Protein AF-A0A8W8IW23-F1 (afdb_monomer)

Secondary structure (DSSP, 8-state):
-EEEEE-S-----TTPPSSPEEEEEEEEEEETTEEEEEEEEEESSS-SEEEEEEEEE----

Radius of gyration: 14.38 Å; Cα contacts (8 Å, |Δi|>4): 112; chains: 1; bounding box: 32×19×41 Å

Solvent-accessible surface area (backbone atoms only — not comparable to full-atom values): 3792 Å² total; per-residue (Å²): 94,76,49,80,48,71,60,88,77,83,89,78,64,96,83,58,73,80,74,45,78,76,42,45,36,36,39,41,36,46,57,88,72,34,42,36,39,41,32,30,41,18,37,75,88,42,72,77,35,86,72,47,75,50,76,43,74,77,77,87,132

pLDDT: mean 95.46, std 5.1, range [63.72, 98.56]

Organism: Magallana gigas (NCBI:txid29159)

Foldseek 3Di:
DKDKDKDPDDDDDPPDDDQAWDIKIWMWDDDPQKIKIWMWTDTPPRHTDTDDIDIDGDDDD

InterPro domains:
  IPR012674 Calycin [G3DSA:2.40.128.20] (1-60)
  IPR012674 Calycin [SSF50814] (5-59)
  IPR014878 THAP4-like, heme-binding domain [PF08768] (2-58)
  IPR045165 Nitrobindin f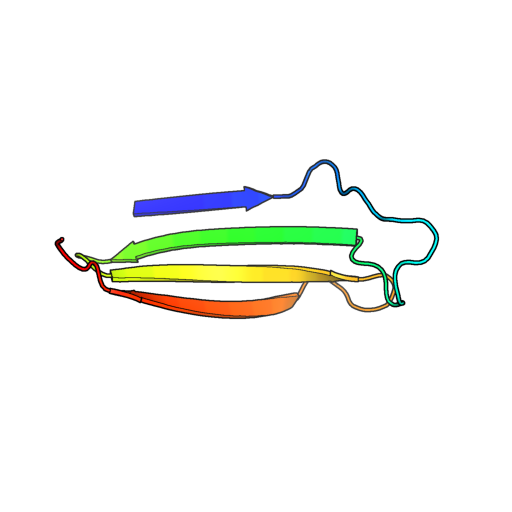amily [PTHR15854] (2-59)

Structure (mmCIF, N/CA/C/O backbone):
data_AF-A0A8W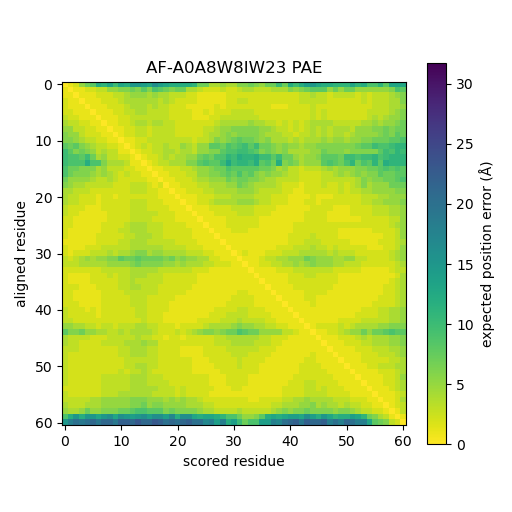8IW23-F1
#
_entry.id   AF-A0A8W8IW23-F1
#
loop_
_atom_site.group_PDB
_atom_site.id
_atom_site.type_symbol
_atom_site.label_atom_id
_atom_site.label_alt_id
_atom_site.label_comp_id
_atom_site.label_asym_id
_atom_site.label_entity_id
_atom_site.label_seq_id
_atom_site.pdbx_PDB_ins_code
_atom_site.Cartn_x
_atom_site.Cartn_y
_atom_site.Cartn_z
_atom_site.occupancy
_atom_site.B_iso_or_equiv
_atom_site.auth_seq_id
_atom_site.auth_comp_id
_atom_site.auth_asym_id
_atom_site.auth_atom_id
_atom_site.pdbx_PDB_model_num
ATOM 1 N N . GLN A 1 1 ? 3.316 1.592 18.249 1.00 83.62 1 GLN A N 1
ATOM 2 C CA . GLN A 1 1 ? 3.987 0.396 17.666 1.00 83.62 1 GLN A CA 1
ATOM 3 C C . GLN A 1 1 ? 4.028 0.563 16.153 1.00 83.62 1 GLN A C 1
ATOM 5 O O . GLN A 1 1 ? 3.096 1.159 15.626 1.00 83.62 1 GLN A O 1
ATOM 10 N N . SER A 1 2 ? 5.068 0.089 1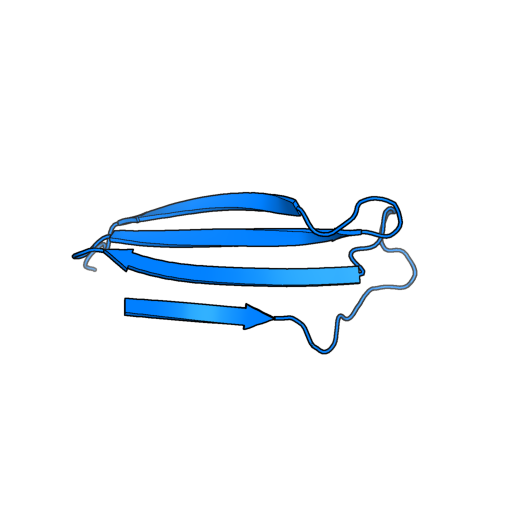5.458 1.00 94.94 2 SER A N 1
ATOM 11 C CA . SER A 1 2 ? 5.167 0.216 13.996 1.00 94.94 2 SER A CA 1
ATOM 12 C C . SER A 1 2 ? 5.535 -1.112 13.335 1.00 94.94 2 SER A C 1
ATOM 14 O O . SER A 1 2 ? 6.325 -1.877 13.887 1.00 94.94 2 SER A O 1
ATOM 16 N N . VAL A 1 3 ? 4.943 -1.381 12.172 1.00 98.00 3 VAL A N 1
ATOM 17 C CA . VAL A 1 3 ? 5.224 -2.540 11.320 1.00 98.00 3 VAL A CA 1
ATOM 18 C C . VAL A 1 3 ? 5.589 -2.051 9.922 1.00 98.00 3 VAL A C 1
ATOM 20 O O . VAL A 1 3 ? 4.831 -1.308 9.296 1.00 98.00 3 VAL A O 1
ATOM 23 N N . GLY A 1 4 ? 6.748 -2.488 9.432 1.00 97.69 4 GLY A N 1
ATOM 24 C CA . GLY A 1 4 ? 7.208 -2.258 8.065 1.00 97.69 4 GLY A CA 1
ATOM 25 C C . GLY A 1 4 ? 7.050 -3.516 7.215 1.00 97.69 4 GLY A C 1
ATOM 26 O O . GLY A 1 4 ? 7.387 -4.612 7.657 1.00 97.69 4 GLY A O 1
ATOM 27 N N . LEU A 1 5 ? 6.548 -3.357 5.994 1.00 97.75 5 LEU A N 1
ATOM 28 C CA . LEU A 1 5 ? 6.369 -4.426 5.015 1.00 97.75 5 LEU A CA 1
ATOM 29 C C . LEU A 1 5 ? 6.998 -4.017 3.686 1.00 97.75 5 LEU A C 1
ATOM 31 O O . LEU A 1 5 ? 6.872 -2.872 3.251 1.00 97.75 5 LEU A O 1
ATOM 35 N N . GLU A 1 6 ? 7.622 -4.971 3.007 1.00 97.75 6 GLU A N 1
ATOM 36 C CA . GLU A 1 6 ? 8.244 -4.775 1.701 1.00 97.75 6 GLU A CA 1
ATOM 37 C C . GLU A 1 6 ? 7.856 -5.923 0.771 1.00 97.75 6 GLU A C 1
ATOM 39 O O . GLU A 1 6 ? 7.859 -7.089 1.166 1.00 97.75 6 GLU A O 1
ATOM 44 N N . SER A 1 7 ? 7.485 -5.597 -0.466 1.00 97.00 7 SER A N 1
ATOM 45 C CA . SER A 1 7 ? 7.136 -6.611 -1.457 1.00 97.00 7 SER A CA 1
ATOM 46 C C . SER A 1 7 ? 8.381 -7.379 -1.895 1.00 97.00 7 SER A C 1
ATOM 48 O O . SER A 1 7 ? 9.328 -6.768 -2.394 1.00 97.00 7 SER A O 1
ATOM 50 N N . HIS A 1 8 ? 8.341 -8.705 -1.784 1.00 95.75 8 HIS A N 1
ATOM 51 C CA . HIS A 1 8 ? 9.349 -9.579 -2.385 1.00 95.75 8 HIS A CA 1
ATOM 52 C C . HIS A 1 8 ? 8.972 -9.983 -3.819 1.00 95.75 8 HIS A C 1
ATOM 54 O O . HIS A 1 8 ? 9.786 -9.864 -4.728 1.00 95.75 8 HIS A O 1
ATOM 60 N N . THR A 1 9 ? 7.709 -10.367 -4.033 1.00 94.12 9 THR A N 1
ATOM 61 C CA . THR A 1 9 ? 7.174 -10.771 -5.342 1.00 94.12 9 THR A CA 1
ATOM 62 C C . THR A 1 9 ? 5.922 -9.961 -5.664 1.00 94.12 9 THR A C 1
ATOM 64 O O . THR A 1 9 ? 5.070 -9.770 -4.795 1.00 94.12 9 THR A O 1
ATOM 67 N N . LEU A 1 10 ? 5.792 -9.502 -6.913 1.00 92.88 10 LEU A N 1
ATOM 68 C CA . LEU A 1 10 ? 4.604 -8.815 -7.426 1.00 92.88 10 LEU A CA 1
ATOM 69 C C . LEU A 1 10 ? 4.083 -9.532 -8.673 1.00 92.88 10 LEU A C 1
ATOM 71 O O . LEU A 1 10 ? 4.816 -9.723 -9.640 1.00 92.88 10 LEU A O 1
ATOM 75 N N . GLY A 1 11 ? 2.808 -9.918 -8.648 1.00 92.81 11 GLY A N 1
ATOM 76 C CA . GLY A 1 11 ? 2.109 -10.449 -9.816 1.00 92.81 11 GLY A CA 1
ATOM 77 C C . GLY A 1 11 ? 1.516 -9.328 -10.669 1.00 92.81 11 GLY A C 1
ATOM 78 O O . GLY A 1 11 ? 1.033 -8.328 -10.136 1.00 92.81 11 GLY A O 1
ATOM 79 N N . ARG A 1 12 ? 1.520 -9.502 -11.994 1.00 90.25 12 ARG A N 1
ATOM 80 C CA . ARG A 1 12 ? 0.899 -8.576 -12.951 1.00 90.25 12 ARG A CA 1
ATOM 81 C C . ARG A 1 12 ? 0.282 -9.356 -14.111 1.00 90.25 12 ARG A C 1
ATOM 83 O O . ARG A 1 12 ? 0.879 -10.310 -14.599 1.00 90.25 12 ARG A O 1
ATOM 90 N N . MET A 1 13 ? -0.886 -8.919 -14.578 1.00 91.81 13 MET A N 1
ATOM 91 C CA . MET A 1 13 ? -1.467 -9.404 -15.835 1.00 91.81 13 MET A CA 1
ATOM 92 C C . MET A 1 13 ? -0.656 -8.883 -17.030 1.00 91.81 13 MET A C 1
ATOM 94 O O . MET A 1 13 ? -0.175 -7.750 -17.002 1.00 91.81 13 MET A O 1
ATOM 98 N N . SER A 1 14 ? -0.549 -9.667 -18.105 1.00 87.69 14 SER A N 1
ATOM 99 C CA . SER A 1 14 ? 0.208 -9.287 -19.313 1.00 87.69 14 SER A CA 1
ATOM 100 C C . SER A 1 14 ? -0.295 -7.996 -19.974 1.00 87.69 14 SER A C 1
ATOM 102 O O . SER A 1 14 ? 0.492 -7.270 -20.569 1.00 87.69 14 SER A O 1
ATOM 104 N N . PHE A 1 15 ? -1.583 -7.681 -19.816 1.00 91.25 15 PHE A N 1
ATOM 105 C CA . PHE A 1 15 ? -2.247 -6.479 -20.337 1.00 91.25 15 PHE A CA 1
ATOM 106 C C . PHE A 1 15 ? -2.400 -5.353 -19.297 1.00 91.25 15 PHE A C 1
ATOM 108 O O . PHE A 1 15 ? -3.201 -4.436 -19.481 1.00 91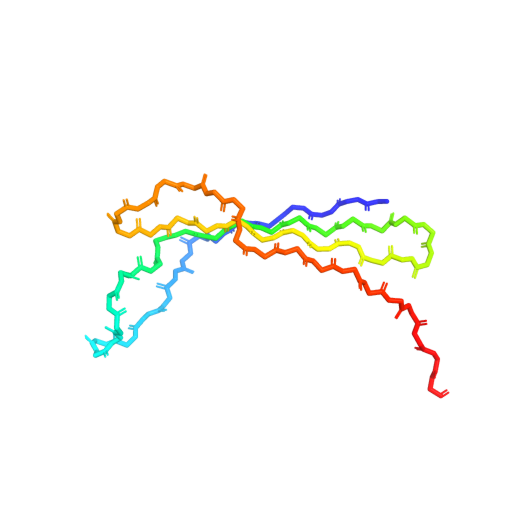.25 15 PHE A O 1
ATOM 115 N N . GLY A 1 16 ? -1.674 -5.414 -18.175 1.00 90.44 16 GLY A N 1
ATOM 116 C CA . GLY A 1 16 ? -1.658 -4.320 -17.206 1.00 90.44 16 GLY A CA 1
ATOM 117 C C . GLY A 1 16 ? -1.189 -3.013 -17.854 1.00 90.44 16 GLY A C 1
ATOM 118 O O . GLY A 1 16 ? -0.288 -3.020 -18.688 1.00 90.44 16 GLY A O 1
ATOM 119 N N . LYS A 1 17 ? -1.781 -1.880 -17.462 1.00 93.56 17 LYS A N 1
ATOM 120 C CA . LYS A 1 17 ? -1.365 -0.563 -17.962 1.00 93.56 17 LYS A CA 1
ATOM 121 C C . LYS A 1 17 ? 0.024 -0.197 -17.430 1.00 93.56 17 LYS A C 1
ATOM 123 O O . LYS A 1 17 ? 0.378 -0.556 -16.303 1.00 93.56 17 LYS A O 1
ATOM 128 N N . ASP A 1 18 ? 0.797 0.519 -18.236 1.00 93.56 18 ASP A N 1
ATOM 129 C CA . ASP A 1 18 ? 2.055 1.135 -17.817 1.00 93.56 18 ASP A CA 1
ATOM 130 C C . ASP A 1 18 ? 1.842 2.507 -17.134 1.00 93.56 18 ASP A C 1
ATOM 132 O O . ASP A 1 18 ? 0.839 3.180 -17.395 1.00 93.56 18 ASP A O 1
ATOM 136 N N . PRO A 1 19 ? 2.779 2.951 -16.271 1.00 94.25 19 PRO A N 1
ATOM 137 C CA . PRO A 1 19 ? 4.003 2.251 -15.883 1.00 94.25 19 PRO A CA 1
ATOM 138 C C . PRO A 1 19 ? 3.734 1.116 -14.889 1.00 94.25 19 PRO A C 1
ATOM 140 O O . PRO A 1 19 ? 2.953 1.252 -13.951 1.00 94.25 19 PRO A O 1
ATOM 143 N N . GLN A 1 20 ? 4.422 -0.010 -15.078 1.00 94.44 20 GLN A N 1
ATOM 144 C CA . GLN A 1 20 ? 4.335 -1.140 -14.156 1.00 94.44 20 GLN A CA 1
ATOM 145 C C . GLN A 1 20 ? 4.896 -0.798 -12.769 1.00 94.44 20 GLN A C 1
ATOM 147 O O . GLN A 1 20 ? 5.973 -0.206 -12.658 1.00 94.44 20 GLN A O 1
ATOM 152 N N . THR A 1 21 ? 4.202 -1.221 -11.713 1.00 96.19 21 THR A N 1
ATOM 153 C CA . THR A 1 21 ? 4.729 -1.213 -10.344 1.00 96.19 21 THR A CA 1
ATOM 154 C C . THR A 1 21 ? 5.810 -2.282 -10.203 1.00 96.19 21 THR A C 1
ATOM 156 O O . THR A 1 21 ? 5.568 -3.450 -10.498 1.00 96.19 21 THR A O 1
ATOM 159 N N . LYS A 1 22 ? 6.996 -1.886 -9.739 1.00 96.31 22 LYS A N 1
ATOM 160 C CA . LYS A 1 22 ? 8.143 -2.778 -9.517 1.00 96.31 22 LYS A CA 1
ATOM 161 C C . LYS A 1 22 ? 8.318 -3.169 -8.058 1.00 96.31 22 LYS A C 1
ATOM 163 O O . LYS A 1 22 ? 8.780 -4.271 -7.778 1.00 96.31 22 LYS A O 1
ATOM 168 N N . LYS A 1 23 ? 7.965 -2.275 -7.132 1.00 97.44 23 LYS A N 1
ATOM 169 C CA . LYS A 1 23 ? 8.168 -2.499 -5.702 1.00 97.44 23 LYS A CA 1
ATOM 170 C C . LYS A 1 23 ? 7.185 -1.694 -4.867 1.00 97.44 23 LYS A C 1
ATOM 172 O O . LYS A 1 23 ? 6.816 -0.580 -5.234 1.00 97.44 23 LYS A O 1
ATOM 177 N N . LEU A 1 24 ? 6.794 -2.252 -3.729 1.00 97.94 24 LEU A N 1
ATOM 178 C CA . LEU A 1 24 ? 5.946 -1.612 -2.733 1.00 97.94 24 LEU A CA 1
ATOM 179 C C . LEU A 1 24 ? 6.607 -1.698 -1.358 1.00 97.94 24 LEU A C 1
ATOM 181 O O . LEU A 1 24 ? 7.132 -2.748 -0.979 1.00 97.94 24 LEU A O 1
ATOM 185 N N . LYS A 1 25 ? 6.528 -0.612 -0.590 1.00 98.31 25 LYS A N 1
ATOM 186 C CA . LYS A 1 25 ? 6.799 -0.616 0.852 1.00 98.31 25 LYS A CA 1
ATOM 187 C C . LYS A 1 25 ? 5.609 -0.031 1.588 1.00 98.31 25 LYS A C 1
ATOM 189 O O . LYS A 1 25 ? 4.971 0.891 1.090 1.00 98.31 25 LYS A O 1
ATOM 194 N N . ARG A 1 26 ? 5.287 -0.564 2.760 1.00 98.06 26 ARG A N 1
ATOM 195 C CA . ARG A 1 26 ? 4.209 -0.052 3.607 1.00 98.06 26 ARG A CA 1
ATOM 196 C C . ARG A 1 26 ? 4.698 0.075 5.034 1.00 98.06 26 ARG A C 1
ATOM 198 O O . ARG A 1 26 ? 5.336 -0.841 5.542 1.00 98.06 26 ARG A O 1
ATOM 205 N N . THR A 1 27 ? 4.331 1.171 5.671 1.00 98.31 27 THR A N 1
ATOM 206 C CA . THR A 1 27 ? 4.525 1.376 7.102 1.00 98.31 27 THR A CA 1
ATOM 207 C C . THR A 1 27 ? 3.162 1.555 7.737 1.00 98.31 27 THR A C 1
ATOM 209 O O . THR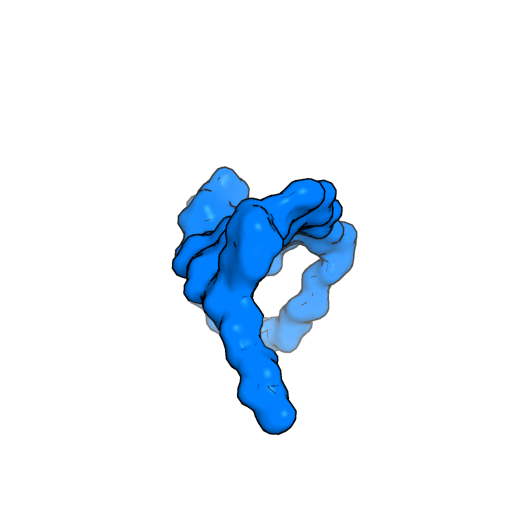 A 1 27 ? 2.367 2.375 7.277 1.00 98.31 27 THR A O 1
ATOM 212 N N . LEU A 1 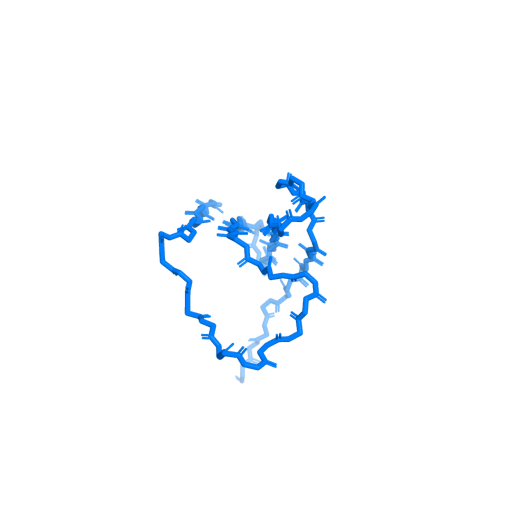28 ? 2.898 0.770 8.773 1.00 98.38 28 LEU A N 1
ATOM 213 C CA . LEU A 1 28 ? 1.697 0.828 9.592 1.00 98.38 28 LEU A CA 1
ATOM 214 C C . LEU A 1 28 ? 2.121 1.225 11.001 1.00 98.38 28 LEU A C 1
ATOM 216 O O . LEU A 1 28 ? 2.863 0.485 11.646 1.00 98.38 28 LEU A O 1
ATOM 220 N N . THR A 1 29 ? 1.670 2.379 11.478 1.00 98.38 29 THR A N 1
ATOM 221 C CA . THR A 1 29 ? 2.015 2.892 12.807 1.00 98.38 29 THR A CA 1
ATOM 222 C C . THR A 1 29 ? 0.745 3.117 13.609 1.00 98.38 29 THR A C 1
ATOM 224 O O . THR A 1 29 ? -0.146 3.841 13.176 1.00 98.38 29 THR A O 1
ATOM 227 N N . LEU A 1 30 ? 0.667 2.485 14.777 1.00 97.62 30 LEU A N 1
ATOM 228 C CA . LEU A 1 30 ? -0.401 2.705 15.746 1.00 97.62 30 LEU A CA 1
ATOM 229 C C . LEU A 1 30 ? 0.027 3.791 16.739 1.00 97.62 30 LEU A C 1
ATOM 231 O O . LEU A 1 30 ? 1.017 3.602 17.461 1.00 97.62 30 LEU A O 1
ATOM 235 N N . GLU A 1 31 ? -0.741 4.879 16.775 1.00 96.94 31 GLU A N 1
ATOM 236 C CA . GLU A 1 31 ? -0.620 6.010 17.700 1.00 96.94 31 GLU A CA 1
ATOM 237 C C . GLU A 1 31 ? -1.940 6.164 18.472 1.00 96.94 31 GLU A C 1
ATOM 239 O O . GLU A 1 31 ? -2.950 6.630 17.943 1.00 96.94 31 GLU A O 1
ATOM 244 N N . GLY A 1 32 ? -1.962 5.701 19.727 1.00 94.81 32 GLY A N 1
ATOM 245 C CA . GLY A 1 32 ? -3.214 5.549 20.478 1.00 94.81 32 GLY A CA 1
ATOM 246 C C . GLY A 1 32 ? -4.161 4.565 19.779 1.00 94.81 32 GLY A C 1
ATOM 247 O O . GLY A 1 32 ? -3.752 3.456 19.448 1.00 94.81 32 GLY A O 1
ATOM 248 N N . ASP A 1 33 ? -5.399 4.994 19.516 1.00 95.06 33 ASP A N 1
ATOM 249 C CA . ASP A 1 33 ? -6.414 4.249 18.742 1.00 95.06 33 ASP A CA 1
ATOM 250 C C . ASP A 1 33 ? -6.467 4.649 17.252 1.00 95.06 33 ASP A C 1
ATOM 252 O O . ASP A 1 33 ? -7.418 4.333 16.528 1.00 95.06 33 ASP A O 1
ATOM 256 N N . THR A 1 34 ? -5.449 5.373 16.779 1.00 97.00 34 THR A N 1
ATOM 257 C CA . THR A 1 34 ? -5.352 5.827 15.391 1.00 97.00 34 THR A CA 1
ATOM 258 C C . THR A 1 34 ? -4.287 5.032 14.645 1.00 97.00 34 THR A C 1
ATOM 260 O O . THR A 1 34 ? -3.131 4.961 15.064 1.00 97.00 34 THR A O 1
ATOM 263 N N . LEU A 1 35 ? -4.670 4.432 13.517 1.00 98.12 35 LEU A N 1
ATOM 264 C CA . LEU A 1 35 ? -3.754 3.701 12.647 1.00 98.12 35 LEU A CA 1
ATOM 265 C C . LEU A 1 35 ? -3.333 4.586 11.473 1.00 98.12 35 LEU A C 1
ATOM 267 O O . LEU A 1 35 ? -4.163 4.986 10.659 1.00 98.12 35 LEU A O 1
ATOM 271 N N . HIS A 1 36 ? -2.038 4.838 11.346 1.00 98.31 36 HIS A N 1
ATOM 272 C CA . HIS A 1 36 ? -1.442 5.534 10.213 1.00 98.31 36 HIS A CA 1
ATOM 273 C C . HIS A 1 36 ? -0.851 4.528 9.230 1.00 98.31 36 HIS A C 1
ATOM 275 O O . HIS A 1 36 ? -0.075 3.655 9.618 1.00 98.31 36 HIS A O 1
ATOM 281 N N . GLN A 1 37 ? -1.179 4.673 7.949 1.00 98.44 37 GLN A N 1
ATOM 282 C CA . GLN A 1 37 ? -0.582 3.914 6.859 1.00 98.44 37 GLN A CA 1
ATOM 283 C C . GLN A 1 37 ? 0.129 4.857 5.895 1.00 98.44 37 GLN A C 1
ATOM 285 O O . GLN A 1 37 ? -0.468 5.811 5.394 1.00 98.44 37 GLN A O 1
ATOM 290 N N . VAL A 1 38 ? 1.374 4.531 5.561 1.00 98.56 38 VAL A N 1
ATOM 291 C CA . VAL A 1 38 ? 2.098 5.146 4.445 1.00 98.56 38 VAL A CA 1
ATOM 292 C C . VAL A 1 38 ? 2.522 4.048 3.482 1.00 98.56 38 VAL A C 1
ATOM 294 O O . VAL A 1 38 ? 3.107 3.049 3.898 1.00 98.56 38 VAL A O 1
ATOM 297 N N . LEU A 1 39 ? 2.203 4.211 2.201 1.00 98.44 39 LEU A N 1
ATOM 298 C CA . LEU A 1 39 ? 2.594 3.305 1.128 1.00 98.44 39 LEU A CA 1
ATOM 299 C C . LEU A 1 39 ? 3.535 4.033 0.179 1.00 98.44 39 LEU A C 1
ATOM 301 O O . LEU A 1 39 ? 3.196 5.081 -0.369 1.00 98.44 39 LEU A O 1
ATOM 305 N N . PHE A 1 40 ? 4.687 3.421 -0.052 1.00 98.56 40 PHE A N 1
ATOM 306 C CA . PHE A 1 40 ? 5.665 3.835 -1.039 1.00 98.56 40 PHE A CA 1
ATOM 307 C C . PHE A 1 40 ? 5.607 2.890 -2.234 1.00 98.56 40 PHE A C 1
ATOM 309 O O . PHE A 1 40 ? 5.397 1.680 -2.077 1.00 98.56 40 PHE A O 1
ATOM 316 N N . MET A 1 41 ? 5.793 3.449 -3.422 1.00 98.25 41 MET A N 1
ATOM 317 C CA . MET A 1 41 ? 5.750 2.718 -4.677 1.00 98.25 41 MET A CA 1
ATOM 318 C C . MET A 1 41 ? 6.923 3.112 -5.567 1.00 98.25 41 MET A C 1
ATOM 320 O O . MET A 1 41 ? 7.235 4.289 -5.725 1.00 98.25 41 MET A O 1
ATOM 324 N N . GLU A 1 42 ? 7.537 2.106 -6.178 1.00 98.12 42 GLU A N 1
ATOM 325 C CA . GLU A 1 42 ? 8.473 2.256 -7.288 1.00 98.12 42 GLU A CA 1
ATOM 326 C C . GLU A 1 42 ? 7.818 1.710 -8.555 1.00 98.12 42 GLU A C 1
ATOM 328 O O . GLU A 1 42 ? 7.188 0.644 -8.532 1.00 98.12 42 GLU A O 1
ATOM 333 N N . THR A 1 43 ? 7.976 2.418 -9.668 1.00 96.81 43 THR A N 1
ATOM 334 C CA . THR A 1 43 ? 7.461 2.010 -10.978 1.00 96.81 43 THR A CA 1
ATOM 335 C C . THR A 1 43 ? 8.596 1.818 -11.983 1.00 96.81 43 THR A C 1
ATOM 337 O O . THR A 1 43 ? 9.774 1.988 -11.680 1.00 96.81 43 THR A O 1
ATOM 340 N N . GLY A 1 44 ? 8.255 1.457 -13.222 1.00 94.81 44 GLY A N 1
ATOM 341 C CA . GLY A 1 44 ? 9.223 1.367 -14.314 1.00 94.81 44 GLY A CA 1
ATOM 342 C C . GLY A 1 44 ? 10.024 2.650 -14.570 1.00 94.81 44 GLY A C 1
ATOM 343 O O . GLY A 1 44 ? 11.156 2.546 -15.033 1.00 94.81 44 GLY A O 1
ATOM 344 N N . ASN A 1 45 ? 9.461 3.818 -14.256 1.00 96.50 45 ASN A N 1
ATOM 345 C CA . ASN A 1 45 ? 10.027 5.132 -14.569 1.00 96.50 45 ASN A CA 1
ATOM 346 C C . ASN A 1 45 ? 10.138 6.085 -13.364 1.00 96.50 45 ASN A C 1
ATOM 348 O O . ASN A 1 45 ? 10.632 7.196 -13.532 1.00 96.50 45 ASN A O 1
ATOM 352 N N . VAL A 1 46 ? 9.694 5.681 -12.172 1.00 97.44 46 VAL A N 1
ATOM 353 C CA . VAL A 1 46 ? 9.767 6.489 -10.946 1.00 97.44 46 VAL A CA 1
ATOM 354 C C . VAL A 1 46 ? 10.404 5.655 -9.841 1.00 97.44 46 VAL A C 1
ATOM 356 O O . VAL A 1 46 ? 9.963 4.536 -9.573 1.00 97.44 46 VAL A O 1
ATOM 359 N N . THR A 1 47 ? 11.446 6.198 -9.210 1.00 97.56 47 THR A N 1
ATOM 360 C CA . THR A 1 47 ? 12.104 5.582 -8.050 1.00 97.56 47 THR A CA 1
ATOM 361 C C . THR A 1 47 ? 11.167 5.550 -6.840 1.00 97.56 47 THR A C 1
ATOM 363 O O . THR A 1 47 ? 10.167 6.263 -6.798 1.00 97.56 47 THR A O 1
ATOM 366 N N . MET A 1 48 ? 11.472 4.705 -5.8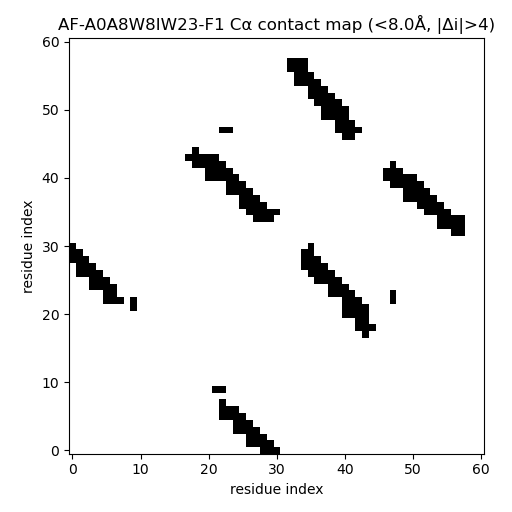51 1.00 97.94 48 MET A N 1
ATOM 367 C CA . MET A 1 48 ? 10.639 4.534 -4.658 1.00 97.94 48 MET A CA 1
ATOM 368 C C . MET A 1 48 ? 10.289 5.873 -3.992 1.00 97.94 48 MET A C 1
ATOM 370 O O . MET A 1 48 ? 11.154 6.538 -3.423 1.00 97.94 48 MET A O 1
ATOM 374 N N . THR A 1 49 ? 9.007 6.228 -4.020 1.00 98.25 49 THR A N 1
ATOM 375 C CA . THR A 1 49 ? 8.482 7.465 -3.434 1.00 98.25 49 THR A CA 1
ATOM 376 C C . THR A 1 49 ? 7.154 7.213 -2.729 1.00 98.25 49 THR A C 1
ATOM 378 O O . THR A 1 49 ? 6.496 6.198 -2.972 1.00 98.25 49 THR A O 1
ATOM 381 N N . GLU A 1 50 ? 6.763 8.110 -1.824 1.00 98.25 50 GLU A N 1
ATOM 382 C CA . GLU A 1 50 ? 5.458 8.045 -1.166 1.00 98.25 50 GLU A CA 1
ATOM 383 C C . GLU A 1 50 ? 4.350 8.174 -2.214 1.00 98.25 50 GLU A C 1
ATOM 385 O O . GLU A 1 50 ? 4.363 9.076 -3.049 1.00 98.25 50 GLU A O 1
ATOM 390 N N . HIS A 1 51 ? 3.393 7.251 -2.172 1.00 98.12 51 HIS A N 1
ATOM 391 C CA . HIS A 1 51 ? 2.276 7.221 -3.106 1.00 98.12 51 HIS A CA 1
ATOM 392 C C . HIS A 1 51 ? 0.934 7.422 -2.408 1.00 98.12 51 HIS A C 1
ATOM 394 O O . HIS A 1 51 ? 0.091 8.153 -2.919 1.00 98.12 51 HIS A O 1
ATOM 400 N N . LEU A 1 52 ? 0.733 6.797 -1.243 1.00 98.44 52 LEU A N 1
ATOM 401 C CA . LEU A 1 52 ? -0.500 6.937 -0.469 1.00 98.44 52 LEU A CA 1
ATOM 402 C C . LEU A 1 52 ? -0.192 7.165 1.006 1.00 98.44 52 LEU A C 1
ATOM 404 O O . LEU A 1 52 ? 0.699 6.531 1.574 1.00 98.44 52 LEU A O 1
ATOM 408 N N . ARG A 1 53 ? -1.023 7.992 1.635 1.00 98.50 53 ARG A N 1
ATOM 409 C CA . ARG A 1 53 ? -1.051 8.215 3.076 1.00 98.50 53 ARG A CA 1
ATOM 410 C C . ARG A 1 53 ? -2.491 8.201 3.552 1.00 98.50 53 ARG A C 1
ATOM 412 O O . ARG A 1 53 ? -3.334 8.897 2.993 1.00 98.50 53 ARG A O 1
ATOM 419 N N . ALA A 1 54 ? -2.763 7.409 4.577 1.00 98.31 54 ALA A N 1
ATOM 420 C CA . ALA A 1 54 ? -4.087 7.296 5.161 1.00 98.31 54 ALA A CA 1
ATOM 421 C C . ALA A 1 54 ? -4.003 7.202 6.683 1.00 98.31 54 ALA A C 1
ATOM 423 O O . ALA A 1 54 ? -3.038 6.675 7.238 1.00 98.31 54 ALA A O 1
ATOM 424 N N . THR A 1 55 ? -5.046 7.699 7.337 1.00 98.12 55 THR A N 1
ATOM 425 C C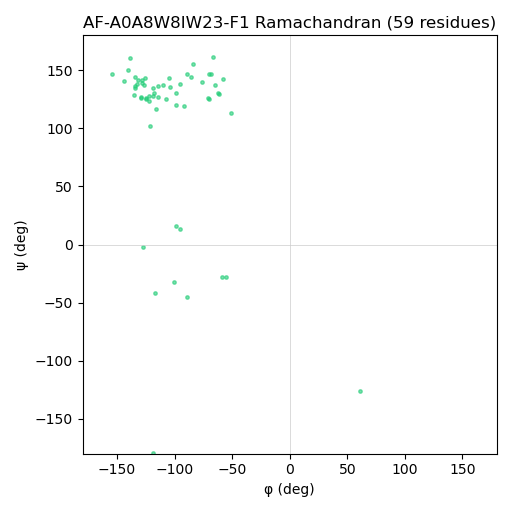A . THR A 1 55 ? -5.217 7.638 8.785 1.00 98.12 55 THR A CA 1
ATOM 426 C C . THR A 1 55 ? -6.596 7.070 9.068 1.00 98.12 55 THR A C 1
ATOM 428 O O . THR A 1 55 ? -7.594 7.579 8.559 1.00 98.12 55 THR A O 1
ATOM 431 N N . TYR A 1 56 ? -6.649 6.022 9.877 1.00 97.56 56 TYR A N 1
ATOM 432 C CA . TYR A 1 56 ? -7.865 5.295 10.203 1.00 97.56 56 TYR A CA 1
ATOM 433 C C . TYR A 1 56 ? -8.179 5.461 11.684 1.00 97.56 56 TYR A C 1
ATOM 435 O O . TYR A 1 56 ? -7.293 5.343 12.532 1.00 97.56 56 TYR A O 1
ATOM 443 N N . LYS A 1 57 ? -9.454 5.708 11.986 1.00 96.62 57 LYS A N 1
ATOM 444 C CA . LYS A 1 57 ? -9.981 5.658 13.350 1.00 96.62 57 LYS A CA 1
ATOM 445 C C . LYS A 1 57 ? -10.580 4.282 13.596 1.00 96.62 57 LYS A C 1
ATOM 447 O O . LYS A 1 57 ? -11.272 3.755 12.725 1.00 96.62 57 LYS A O 1
ATOM 452 N N . LYS A 1 58 ? -10.335 3.724 14.778 1.00 94.75 58 LYS A N 1
ATOM 453 C CA . LYS A 1 58 ? -11.029 2.523 15.236 1.00 94.75 58 LYS A CA 1
ATOM 454 C C . LYS A 1 58 ? -12.528 2.821 15.364 1.00 94.75 58 LYS A C 1
ATOM 456 O O . LYS A 1 58 ? -12.907 3.826 15.960 1.00 94.75 58 LYS A O 1
ATOM 461 N N . VAL A 1 59 ? -13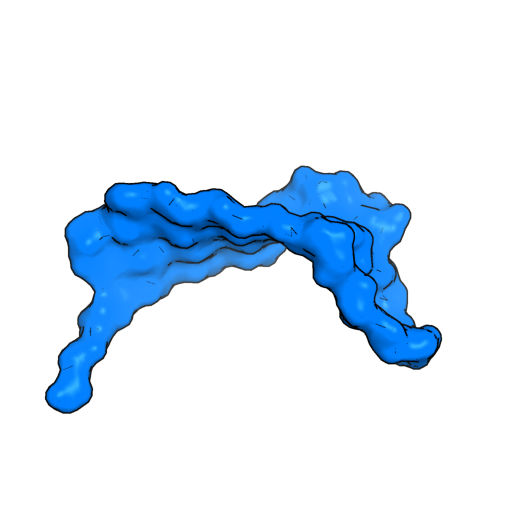.359 1.963 14.785 1.00 94.62 59 VAL A N 1
ATOM 462 C CA . VAL A 1 59 ? -14.818 1.985 14.948 1.00 94.62 59 VAL A CA 1
ATOM 463 C C . VAL A 1 59 ? -15.236 0.666 15.587 1.00 94.62 59 VAL A C 1
ATOM 465 O O . VAL A 1 59 ? -14.712 -0.386 15.218 1.00 94.62 59 VAL A O 1
ATOM 468 N N . GLU A 1 60 ? -16.109 0.732 16.586 1.00 89.62 60 GLU A N 1
ATOM 469 C CA . GLU A 1 60 ? -16.712 -0.448 17.213 1.00 89.62 60 GLU A CA 1
ATOM 470 C C . GLU A 1 60 ? -17.994 -0.818 16.455 1.00 89.62 60 GLU A C 1
ATOM 472 O O . GLU A 1 60 ? -18.649 0.064 15.890 1.00 89.62 60 GLU A O 1
ATOM 477 N N . TYR A 1 61 ? -18.290 -2.118 16.382 1.00 63.72 61 TYR A N 1
ATOM 478 C CA . TYR A 1 61 ? -19.490 -2.662 15.737 1.00 63.72 61 TYR A CA 1
ATOM 479 C C . TYR A 1 61 ? -20.637 -2.792 16.733 1.00 63.72 61 TYR A C 1
ATOM 481 O O . TYR A 1 61 ? -20.351 -3.174 17.891 1.00 63.72 61 TYR A O 1
#

Nearest PDB structures (foldseek):
  3wje-assembly1_A  TM=9.120E-01  e=1.224E-02  Arabidopsis thaliana
  3wjc-assembly1_B  TM=9.245E-01  e=4.038E-02  Arabidopsis thaliana
  5n61-assembly1_P  TM=5.929E-01  e=8.584E-02  Saccharomyces cerevisiae S288C
  5o7x-assembly1_A  TM=5.510E-01  e=3.016E-01  Saccharomyces cerevisiae S288C
  8fr7-assembly1_B  TM=3.105E-01  e=1.645E+00  Human coronavirus NL63

Mean predicted aligned error: 3.39 Å

Sequence (61 aa):
QSVGLESHTLGRMSFGKDPQTKKLKRTLTLEGDTLHQVLFMETGNVTMTEHLRATYKKVEY